Protein AF-A0A8H5ZN61-F1 (afdb_monomer)

Secondary structure (DSSP, 8-state):
---SS-SHHHHHHHHHHHTT-BSSS---S---S-----EEEEEETTS--EEEEESS-----TTSSEEE---SSGGGSPBHHHHHHHHT--TTTSPPEEETTTTEEEEETHHHHSSTHHHHHHHHHHH-GGGTTSPP----------

Structure (mmCIF, N/CA/C/O backbone):
data_AF-A0A8H5ZN61-F1
#
_entry.id   AF-A0A8H5ZN61-F1
#
loop_
_atom_site.group_PDB
_atom_site.id
_atom_site.type_symbol
_atom_site.label_atom_id
_atom_site.label_alt_id
_atom_site.label_comp_id
_atom_site.label_asym_id
_atom_site.label_entity_id
_atom_site.label_seq_id
_atom_site.pdbx_PDB_ins_code
_atom_site.Cartn_x
_atom_site.Cartn_y
_atom_site.Cartn_z
_atom_site.occupancy
_atom_site.B_iso_or_equiv
_atom_site.auth_seq_id
_atom_site.auth_comp_id
_atom_site.auth_asym_id
_atom_site.auth_atom_id
_atom_site.pdbx_PDB_model_num
ATOM 1 N N . MET A 1 1 ? -12.586 12.646 15.814 1.00 54.81 1 MET A N 1
ATOM 2 C CA . MET A 1 1 ? -13.521 11.994 14.869 1.00 54.81 1 MET A CA 1
ATOM 3 C C . MET A 1 1 ? -13.880 10.613 15.395 1.00 54.81 1 MET A C 1
ATOM 5 O O . MET A 1 1 ? -12.987 9.892 15.826 1.00 54.81 1 MET A O 1
ATOM 9 N N . THR A 1 2 ? -15.161 10.259 15.406 1.00 77.44 2 THR A N 1
ATOM 10 C CA . THR A 1 2 ? -15.651 8.912 15.737 1.00 77.44 2 THR A CA 1
ATOM 11 C C . THR A 1 2 ? -15.769 8.088 14.449 1.00 77.44 2 THR A C 1
ATOM 13 O O . THR A 1 2 ? -16.277 8.585 13.450 1.00 77.44 2 THR A O 1
ATOM 16 N N . SER A 1 3 ? -15.251 6.854 14.437 1.00 88.50 3 SER A N 1
ATOM 17 C CA . SER A 1 3 ? -15.398 5.918 13.311 1.0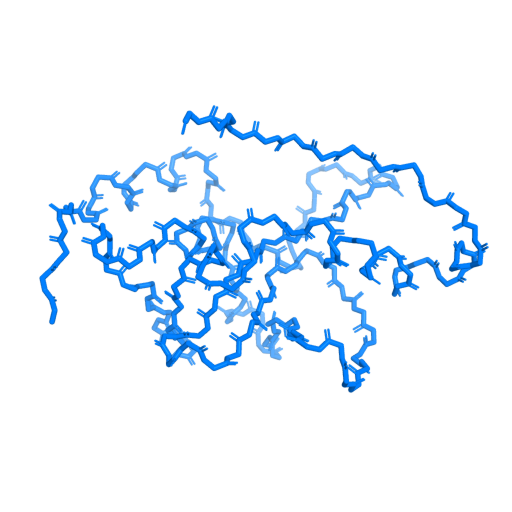0 88.50 3 SER A CA 1
ATOM 18 C C . SER A 1 3 ? -16.670 5.085 13.473 1.00 88.50 3 SER A C 1
ATOM 20 O O . SER A 1 3 ? -17.051 4.766 14.600 1.00 88.50 3 SER A O 1
ATOM 22 N N . LYS A 1 4 ? -17.315 4.704 12.364 1.00 94.56 4 LYS A N 1
ATOM 23 C CA . LYS A 1 4 ? -18.538 3.885 12.375 1.00 94.56 4 LYS A CA 1
ATOM 24 C C . LYS A 1 4 ? -18.295 2.479 12.921 1.00 94.56 4 LYS A C 1
ATOM 26 O O . LYS A 1 4 ? -19.133 1.953 13.648 1.00 94.56 4 LYS A O 1
ATOM 31 N N . TYR A 1 5 ? -17.165 1.873 12.568 1.00 95.50 5 TYR A N 1
ATOM 32 C CA . TYR A 1 5 ? -16.840 0.502 12.939 1.00 95.50 5 TYR A CA 1
ATOM 33 C C . TYR A 1 5 ? -15.678 0.439 13.932 1.00 95.50 5 TYR A C 1
ATOM 35 O O . TYR A 1 5 ? -14.751 1.259 13.918 1.00 95.50 5 TYR A O 1
ATOM 43 N N . CYS A 1 6 ? -15.748 -0.561 14.812 1.00 92.88 6 CYS A N 1
ATOM 44 C CA . CYS A 1 6 ? -14.646 -0.950 15.680 1.00 92.88 6 CYS A CA 1
ATOM 45 C C . CYS A 1 6 ? -13.584 -1.664 14.846 1.00 92.88 6 CYS A C 1
ATOM 47 O O . CYS A 1 6 ? -13.914 -2.520 14.029 1.00 92.88 6 CYS A O 1
ATOM 49 N N . ILE A 1 7 ? -12.313 -1.336 15.075 1.00 93.75 7 ILE A N 1
ATOM 50 C CA . ILE A 1 7 ? -11.230 -1.915 14.286 1.00 93.75 7 ILE A CA 1
ATOM 51 C C . ILE A 1 7 ? -10.779 -3.300 14.758 1.00 93.75 7 ILE A C 1
ATOM 53 O O . ILE A 1 7 ? -10.277 -4.078 13.954 1.00 93.75 7 ILE A O 1
ATOM 57 N N . LYS A 1 8 ? -11.001 -3.629 16.036 1.00 94.81 8 LYS A N 1
ATOM 58 C CA . LYS A 1 8 ? -10.482 -4.856 16.660 1.00 94.81 8 LYS A CA 1
ATOM 59 C C . LYS A 1 8 ? -10.758 -6.131 15.846 1.00 94.81 8 LYS A C 1
ATOM 61 O O . LYS A 1 8 ? -9.799 -6.851 15.600 1.00 94.81 8 LYS A O 1
ATOM 66 N N . PRO A 1 9 ? -11.980 -6.377 15.326 1.00 96.19 9 PRO A N 1
ATOM 67 C CA . PRO A 1 9 ? -12.234 -7.592 14.551 1.00 96.19 9 PRO A CA 1
ATOM 68 C C . PRO A 1 9 ? -11.399 -7.677 13.265 1.00 96.19 9 PRO A C 1
ATOM 70 O O . PRO A 1 9 ? -10.947 -8.752 12.886 1.00 96.19 9 PRO A O 1
ATOM 73 N N . LEU A 1 10 ? -11.159 -6.541 12.598 1.00 94.69 10 LEU A N 1
ATOM 74 C CA . LEU A 1 10 ? -10.316 -6.502 11.402 1.00 94.69 10 LEU A CA 1
ATOM 75 C C . LEU A 1 10 ? -8.843 -6.737 11.764 1.00 94.69 10 LEU A C 1
ATOM 77 O O . LEU A 1 10 ? -8.155 -7.493 11.086 1.00 94.69 10 LEU A O 1
ATOM 81 N N . GLU A 1 11 ? -8.362 -6.128 12.849 1.00 93.81 11 GLU A N 1
ATOM 82 C CA . GLU A 1 11 ? -6.990 -6.324 13.342 1.00 93.81 11 GLU A CA 1
ATOM 83 C C . GLU A 1 11 ? -6.723 -7.748 13.844 1.00 93.81 11 GLU A C 1
ATOM 85 O O . GLU A 1 11 ? -5.586 -8.204 13.766 1.00 93.81 11 GLU A O 1
ATOM 90 N N . GLU A 1 12 ? -7.749 -8.473 14.287 1.00 96.12 12 GLU A N 1
ATOM 91 C CA . GLU A 1 12 ? -7.661 -9.895 14.640 1.00 96.12 12 GLU A CA 1
ATOM 92 C C . GLU A 1 12 ? -7.671 -10.809 13.403 1.00 96.12 12 GLU A C 1
ATOM 94 O O . GLU A 1 12 ? -6.978 -11.828 13.389 1.00 96.12 12 GLU A O 1
ATOM 99 N N . ALA A 1 13 ? -8.416 -10.450 12.353 1.00 97.06 13 ALA A N 1
ATOM 100 C CA . ALA A 1 13 ? -8.532 -11.247 11.130 1.00 97.06 13 ALA A CA 1
ATOM 101 C C . ALA A 1 13 ? -7.315 -11.114 10.196 1.00 97.06 13 ALA A C 1
ATOM 103 O O . ALA A 1 13 ? -6.891 -12.090 9.578 1.00 97.06 13 ALA A O 1
ATOM 104 N N . LEU A 1 14 ? -6.723 -9.920 10.089 1.00 96.31 14 LEU A N 1
ATOM 105 C CA . LEU A 1 14 ? -5.617 -9.660 9.158 1.00 96.31 14 LEU A CA 1
ATOM 106 C C . LEU A 1 14 ? -4.361 -10.525 9.416 1.00 96.31 14 LEU A C 1
ATOM 108 O O . LEU A 1 14 ? -3.815 -11.048 8.445 1.00 96.31 14 LEU A O 1
ATOM 112 N N . PRO A 1 15 ? -3.892 -10.737 10.664 1.00 94.81 15 PRO A N 1
ATOM 113 C CA . PRO A 1 15 ? -2.808 -11.676 10.952 1.00 94.81 15 PRO A CA 1
ATOM 114 C C . PRO A 1 15 ? -3.138 -13.126 10.586 1.00 94.81 15 PRO A C 1
ATOM 116 O O . PRO A 1 15 ? -2.242 -13.855 10.178 1.00 94.81 15 PRO A O 1
ATOM 119 N N . GLN A 1 16 ? -4.400 -13.547 10.718 1.00 95.69 16 GLN A N 1
ATOM 120 C CA . GLN A 1 16 ? -4.822 -14.906 10.359 1.00 95.69 16 GLN A CA 1
ATOM 121 C C . GLN A 1 16 ? -4.792 -15.116 8.841 1.00 95.69 16 GLN A C 1
ATOM 123 O O . GLN A 1 16 ? -4.446 -16.196 8.377 1.00 95.69 16 GLN A O 1
ATOM 128 N N . ALA A 1 17 ? -5.128 -14.077 8.072 1.00 95.19 17 ALA A N 1
ATOM 129 C CA . ALA A 1 17 ? -5.139 -14.129 6.613 1.00 95.19 17 ALA A CA 1
ATOM 130 C C . ALA A 1 17 ? -3.746 -13.970 5.980 1.00 95.19 17 ALA A C 1
ATOM 132 O O . ALA A 1 17 ? -3.466 -14.599 4.965 1.00 95.19 17 ALA A O 1
ATOM 133 N N . PHE A 1 18 ? -2.891 -13.110 6.547 1.00 91.38 18 PHE A N 1
ATOM 134 C CA . PHE A 1 18 ? -1.633 -12.685 5.912 1.00 91.38 18 PHE A CA 1
ATOM 135 C C . PHE A 1 18 ? -0.364 -13.027 6.703 1.00 91.38 18 PHE A C 1
ATOM 137 O O . PHE A 1 18 ? 0.733 -12.699 6.258 1.00 91.38 18 PHE A O 1
ATOM 144 N N . GLY A 1 19 ? -0.482 -13.621 7.891 1.00 91.56 19 GLY A N 1
ATOM 145 C CA . GLY A 1 19 ? 0.669 -13.913 8.741 1.00 91.56 19 GLY A CA 1
ATOM 146 C C . GLY A 1 19 ? 1.397 -12.653 9.224 1.00 91.56 19 GLY A C 1
ATOM 147 O O . GLY A 1 19 ? 0.791 -11.606 9.476 1.00 91.56 19 GLY A O 1
ATOM 148 N N . ASP A 1 20 ? 2.715 -12.768 9.395 1.00 89.81 20 ASP A N 1
ATOM 149 C CA . ASP A 1 20 ? 3.580 -11.708 9.936 1.00 89.81 20 ASP A CA 1
ATOM 150 C C . ASP A 1 20 ? 4.690 -11.270 8.964 1.00 89.81 20 ASP A C 1
ATOM 152 O O . ASP A 1 20 ? 5.651 -10.606 9.354 1.00 89.81 20 ASP A O 1
ATOM 156 N N . GLU A 1 21 ? 4.547 -11.629 7.689 1.00 87.69 21 GLU A N 1
ATOM 157 C CA . GLU A 1 21 ? 5.556 -11.408 6.658 1.00 87.69 21 GLU A CA 1
ATOM 158 C C . GLU A 1 21 ? 5.753 -9.925 6.332 1.00 87.69 21 GLU A C 1
ATOM 160 O O . GLU A 1 21 ? 4.801 -9.141 6.211 1.00 87.69 21 GLU A O 1
ATOM 165 N N . ALA A 1 22 ? 7.018 -9.544 6.144 1.00 89.31 22 ALA A N 1
ATOM 166 C CA . ALA A 1 22 ? 7.382 -8.220 5.668 1.00 89.31 22 ALA A CA 1
ATOM 167 C C . ALA A 1 22 ? 6.934 -8.040 4.211 1.00 89.31 22 ALA A C 1
ATOM 169 O O . ALA A 1 22 ? 7.232 -8.860 3.347 1.00 89.31 22 ALA A O 1
ATOM 170 N N . MET A 1 23 ? 6.289 -6.910 3.918 1.00 89.25 23 MET A N 1
ATOM 171 C CA . MET A 1 23 ? 5.876 -6.543 2.562 1.00 89.25 23 MET A CA 1
ATOM 172 C C . MET A 1 23 ? 7.080 -6.430 1.620 1.00 89.25 23 MET A C 1
ATOM 174 O O . MET A 1 23 ? 6.962 -6.719 0.437 1.00 89.25 23 MET A O 1
ATOM 178 N N . PHE A 1 24 ? 8.240 -6.003 2.128 1.00 88.31 24 PHE A N 1
ATOM 179 C CA . PHE A 1 24 ? 9.481 -5.858 1.368 1.00 88.31 24 PHE A CA 1
ATOM 180 C C . PHE A 1 24 ? 10.643 -6.560 2.069 1.00 88.31 24 PHE A C 1
ATOM 182 O O . PHE A 1 24 ? 10.802 -6.429 3.282 1.00 88.31 24 PHE A O 1
ATOM 189 N N . GLY A 1 25 ? 11.478 -7.255 1.289 1.00 77.00 25 GLY A N 1
ATOM 190 C CA . GLY A 1 25 ? 12.673 -7.937 1.794 1.00 77.00 25 GLY A CA 1
ATOM 191 C C . GLY A 1 25 ? 12.403 -9.256 2.527 1.00 77.00 25 GLY A C 1
ATOM 192 O O . GLY A 1 25 ? 13.313 -9.770 3.168 1.00 77.00 25 GLY A O 1
ATOM 193 N N . GLY A 1 26 ? 11.183 -9.799 2.448 1.00 67.56 26 GLY A N 1
ATOM 194 C CA . GLY A 1 26 ? 10.887 -11.161 2.898 1.00 67.56 26 GLY A CA 1
ATOM 195 C C . GLY A 1 26 ? 11.555 -12.210 2.004 1.00 67.56 26 GLY A C 1
ATOM 196 O O . GLY A 1 26 ? 11.824 -11.946 0.831 1.00 67.56 26 GLY A O 1
ATOM 197 N N . VAL A 1 27 ? 11.826 -13.393 2.559 1.00 59.88 27 VAL A N 1
ATOM 198 C CA . VAL A 1 27 ? 12.306 -14.554 1.796 1.00 59.88 27 VAL A CA 1
ATOM 199 C C . VAL A 1 27 ? 11.083 -15.208 1.151 1.00 59.88 27 VAL A C 1
ATOM 201 O O . VAL A 1 27 ? 10.230 -15.693 1.890 1.00 59.88 27 VAL A O 1
ATOM 204 N N . PRO A 1 28 ? 10.939 -15.203 -0.186 1.00 58.72 28 PRO A N 1
ATOM 205 C CA . PRO A 1 28 ? 9.860 -15.942 -0.826 1.00 58.72 28 PRO A CA 1
ATOM 206 C C . PRO A 1 28 ? 10.058 -17.435 -0.550 1.00 58.72 28 PRO A C 1
ATOM 208 O O . PRO A 1 28 ? 11.166 -17.937 -0.743 1.00 58.72 28 PRO A O 1
ATOM 211 N N . GLU A 1 29 ? 9.006 -18.150 -0.144 1.00 57.12 29 GLU A N 1
ATOM 212 C CA . GLU A 1 29 ? 9.059 -19.620 -0.035 1.00 57.12 29 GLU A CA 1
ATOM 213 C C . GLU A 1 29 ? 9.396 -20.276 -1.387 1.00 57.12 29 GLU A C 1
ATOM 215 O O . GLU A 1 29 ? 10.011 -21.338 -1.424 1.00 57.12 29 GLU A O 1
ATOM 220 N N . ASP A 1 30 ? 9.072 -19.599 -2.497 1.00 55.16 30 ASP A N 1
ATOM 221 C CA . ASP A 1 30 ? 9.318 -20.062 -3.859 1.00 55.16 30 ASP A CA 1
ATOM 222 C C . ASP A 1 30 ? 10.264 -19.116 -4.622 1.00 55.16 30 ASP A C 1
ATOM 224 O O . ASP A 1 30 ? 9.910 -17.996 -4.999 1.00 55.16 30 ASP A O 1
ATOM 228 N N . MET A 1 31 ? 11.477 -19.598 -4.903 1.00 51.28 31 MET A N 1
ATOM 229 C CA . MET A 1 31 ? 12.541 -18.906 -5.655 1.00 51.28 31 MET A CA 1
ATOM 230 C C . MET A 1 31 ? 12.342 -18.962 -7.184 1.00 51.28 31 MET A C 1
ATOM 232 O O . MET A 1 31 ? 13.288 -18.759 -7.950 1.00 51.28 31 MET A O 1
ATOM 236 N N . SER A 1 32 ? 11.129 -19.257 -7.663 1.00 51.53 32 SER A N 1
ATOM 237 C CA . SER A 1 32 ? 10.845 -19.251 -9.101 1.00 51.53 32 SER A CA 1
ATOM 238 C C . SER A 1 32 ? 10.900 -17.809 -9.628 1.00 51.53 32 SER A C 1
ATOM 240 O O . SER A 1 32 ? 10.282 -16.899 -9.081 1.00 51.53 32 SER A O 1
ATOM 242 N N . GLY A 1 33 ? 11.712 -17.584 -10.667 1.00 45.41 33 GLY A N 1
ATOM 243 C CA . GLY A 1 33 ? 12.254 -16.289 -11.116 1.00 45.41 33 GLY A CA 1
ATOM 244 C C . GLY A 1 33 ? 11.286 -15.179 -11.561 1.00 45.41 33 GLY A C 1
ATOM 245 O O . GLY A 1 33 ? 11.726 -14.233 -12.208 1.00 45.41 33 GLY A O 1
ATOM 246 N N . PHE A 1 34 ? 10.004 -15.231 -11.199 1.00 52.03 34 PHE A N 1
ATOM 247 C CA . PHE A 1 34 ? 9.028 -14.166 -11.429 1.00 52.03 34 PHE A CA 1
ATOM 248 C C . PHE A 1 34 ? 8.286 -13.822 -10.134 1.00 52.03 34 PHE A C 1
ATOM 250 O O . PHE A 1 34 ? 7.086 -14.057 -9.990 1.00 52.03 34 PHE A O 1
ATOM 257 N N . ALA A 1 35 ? 8.998 -13.228 -9.172 1.00 70.50 35 ALA A N 1
ATOM 258 C CA . ALA A 1 35 ? 8.363 -12.655 -7.990 1.00 70.50 35 ALA A CA 1
ATOM 259 C C . ALA A 1 35 ? 7.386 -11.547 -8.425 1.00 70.50 35 ALA A C 1
ATOM 261 O O . ALA A 1 35 ? 7.806 -10.466 -8.861 1.00 70.50 35 ALA A O 1
ATOM 262 N N . ARG A 1 36 ? 6.080 -11.834 -8.327 1.00 85.25 36 ARG A N 1
ATOM 263 C CA . ARG A 1 36 ? 4.988 -10.908 -8.662 1.00 85.25 36 ARG A CA 1
ATOM 264 C C . ARG A 1 36 ? 5.221 -9.570 -7.963 1.00 85.25 36 ARG A C 1
ATOM 266 O O . ARG A 1 36 ? 5.486 -9.534 -6.763 1.00 85.25 36 ARG A O 1
ATOM 273 N N . LYS A 1 37 ? 5.128 -8.473 -8.712 1.00 91.12 37 LYS A N 1
ATOM 274 C CA . LYS A 1 37 ? 5.356 -7.116 -8.203 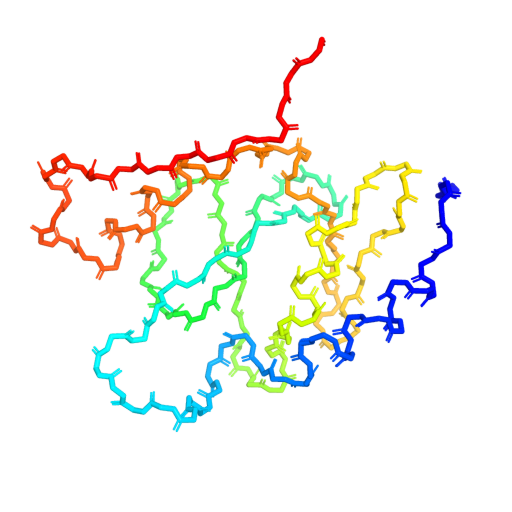1.00 91.12 37 LYS A CA 1
ATOM 275 C C . LYS A 1 37 ? 4.034 -6.560 -7.688 1.00 91.12 37 LYS A C 1
ATOM 277 O O . LYS A 1 37 ? 3.125 -6.297 -8.466 1.00 91.12 37 LYS A O 1
ATOM 282 N N . GLY A 1 38 ? 3.920 -6.455 -6.368 1.00 92.69 38 GLY A N 1
ATOM 283 C CA . GLY A 1 38 ? 2.717 -6.004 -5.676 1.00 92.69 38 GLY A CA 1
ATOM 284 C C . GLY A 1 38 ? 2.884 -4.594 -5.124 1.00 92.69 38 GLY A C 1
ATOM 285 O O . GLY A 1 38 ? 3.938 -4.260 -4.575 1.00 92.69 38 GLY A O 1
ATOM 286 N N . ALA A 1 39 ? 1.828 -3.793 -5.245 1.00 95.12 39 ALA A N 1
ATOM 287 C CA . ALA A 1 39 ? 1.722 -2.456 -4.681 1.00 95.12 39 ALA A CA 1
ATOM 288 C C . ALA A 1 39 ? 0.339 -2.271 -4.042 1.00 95.12 39 ALA A C 1
ATOM 290 O O . ALA A 1 39 ? -0.673 -2.629 -4.641 1.00 95.12 39 ALA A O 1
ATOM 291 N N . VAL A 1 40 ? 0.300 -1.692 -2.846 1.00 96.38 40 VAL A N 1
ATOM 292 C CA . VAL A 1 40 ? -0.927 -1.329 -2.128 1.00 96.38 40 VAL A CA 1
ATOM 293 C C . VAL A 1 40 ? -0.941 0.182 -1.941 1.00 96.38 40 VAL A C 1
ATOM 295 O O . VAL A 1 40 ? 0.049 0.751 -1.486 1.00 96.38 40 VAL A O 1
ATOM 298 N N . THR A 1 41 ? -2.040 0.838 -2.302 1.00 97.31 41 THR A N 1
ATOM 299 C CA . THR A 1 41 ? -2.189 2.296 -2.204 1.00 97.31 41 THR A CA 1
ATOM 300 C C . THR A 1 41 ? -2.769 2.722 -0.863 1.00 97.31 41 THR A C 1
ATOM 302 O O . THR A 1 41 ? -3.716 2.110 -0.373 1.00 97.31 41 THR A O 1
ATOM 305 N N . ALA A 1 42 ? -2.259 3.823 -0.322 1.00 97.62 42 ALA A N 1
ATOM 306 C CA . ALA A 1 42 ? -2.830 4.532 0.816 1.00 97.62 42 ALA A CA 1
ATOM 307 C C . ALA A 1 42 ? -2.587 6.043 0.664 1.00 97.62 42 ALA A C 1
ATOM 309 O O . ALA A 1 42 ? -1.935 6.494 -0.282 1.00 97.62 42 ALA A O 1
ATOM 310 N N . VAL A 1 43 ? -3.104 6.832 1.598 1.00 97.50 43 VAL A N 1
ATOM 311 C CA . VAL A 1 43 ? -2.834 8.272 1.705 1.00 97.50 43 VAL A CA 1
ATOM 312 C C . VAL A 1 43 ? -2.322 8.556 3.114 1.00 97.50 43 VAL A C 1
ATOM 314 O O . VAL A 1 43 ? -2.702 7.860 4.056 1.00 97.50 43 VAL A O 1
ATOM 317 N N . THR A 1 44 ? -1.446 9.544 3.288 1.00 96.75 44 THR A N 1
ATOM 318 C CA . THR A 1 44 ? -1.109 10.038 4.633 1.00 96.75 44 THR A CA 1
ATOM 319 C C . THR A 1 44 ?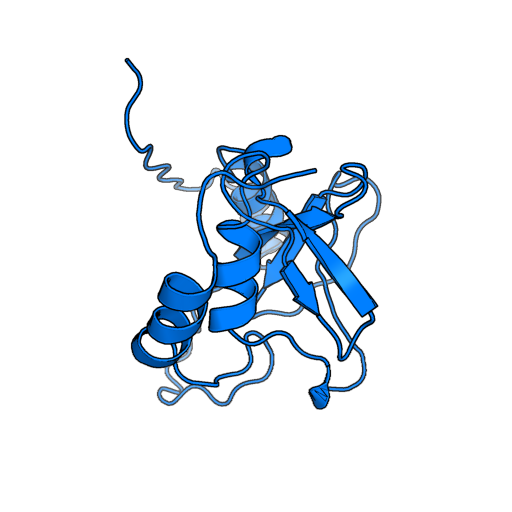 -2.369 10.507 5.358 1.00 96.75 44 THR A C 1
ATOM 321 O O . THR A 1 44 ? -3.326 10.948 4.724 1.00 96.75 44 THR A O 1
ATOM 324 N N . GLU A 1 45 ? -2.390 10.445 6.690 1.00 94.31 45 GLU A N 1
ATOM 325 C CA . GLU A 1 45 ? -3.553 10.905 7.468 1.00 94.31 45 GLU A CA 1
ATOM 326 C C . GLU A 1 45 ? -3.920 12.374 7.182 1.00 94.31 45 GLU A C 1
ATOM 328 O O . GLU A 1 45 ? -5.099 12.719 7.204 1.00 94.31 45 GLU A O 1
ATOM 333 N N . THR A 1 46 ? -2.943 13.220 6.827 1.00 91.88 46 THR A N 1
ATOM 334 C CA . THR A 1 46 ? -3.186 14.612 6.400 1.00 91.88 46 THR A CA 1
ATOM 335 C C . THR A 1 46 ? -3.981 14.718 5.095 1.00 91.88 46 THR A C 1
ATOM 337 O O . THR A 1 46 ? -4.539 15.769 4.794 1.00 91.88 46 THR A O 1
ATOM 340 N N . GLY A 1 47 ? -4.052 13.643 4.304 1.00 88.88 47 GLY A N 1
ATOM 341 C CA . GLY A 1 47 ? -4.697 13.631 2.994 1.00 88.88 47 GLY A CA 1
ATOM 342 C C . GLY A 1 47 ? -3.862 14.278 1.883 1.00 88.88 47 GLY A C 1
ATOM 343 O O . GLY A 1 47 ? -4.369 14.467 0.775 1.00 88.88 47 GLY A O 1
ATOM 344 N N . GLU A 1 48 ? -2.611 14.649 2.159 1.00 90.19 48 GLU A N 1
ATOM 345 C CA . GLU A 1 48 ? -1.763 15.419 1.242 1.00 90.19 48 GLU A CA 1
ATOM 346 C C . GLU A 1 48 ? -0.973 14.525 0.285 1.00 90.19 48 GLU A C 1
ATOM 348 O O . GLU A 1 48 ? -0.933 14.801 -0.915 1.00 90.19 48 GLU A O 1
ATOM 353 N N . GLU A 1 49 ? -0.388 13.434 0.787 1.00 93.94 49 GLU A N 1
ATOM 354 C CA . GLU A 1 49 ? 0.482 12.560 -0.000 1.00 93.94 49 GLU A CA 1
ATOM 355 C C . GLU A 1 49 ? -0.167 11.204 -0.266 1.00 93.94 49 GLU A C 1
ATOM 357 O O . GLU A 1 49 ? -0.554 10.480 0.654 1.00 93.94 49 GLU A O 1
ATOM 362 N N . ILE A 1 50 ? -0.204 10.813 -1.539 1.00 95.81 50 ILE A N 1
ATOM 363 C CA . ILE A 1 50 ? -0.494 9.435 -1.930 1.00 95.81 50 ILE A CA 1
ATOM 364 C C . ILE A 1 50 ? 0.775 8.615 -1.739 1.00 95.81 50 ILE A C 1
ATOM 366 O O . ILE A 1 50 ? 1.855 8.972 -2.222 1.00 95.81 50 ILE A O 1
ATOM 370 N N . VAL A 1 51 ? 0.636 7.478 -1.076 1.00 95.88 51 VAL A N 1
ATOM 371 C CA . VAL A 1 51 ? 1.736 6.561 -0.818 1.00 95.88 51 VAL A CA 1
ATOM 372 C C . VAL A 1 51 ? 1.436 5.174 -1.359 1.00 95.88 51 VAL A C 1
ATOM 374 O O . VAL A 1 51 ? 0.281 4.760 -1.462 1.00 95.88 51 VAL A O 1
ATOM 377 N N . ILE A 1 52 ? 2.495 4.440 -1.692 1.00 96.31 52 ILE A N 1
ATOM 378 C CA . ILE A 1 52 ? 2.391 3.022 -2.031 1.00 96.31 52 ILE A CA 1
ATOM 379 C C . ILE A 1 52 ? 3.292 2.170 -1.147 1.00 96.31 52 ILE A C 1
ATOM 381 O O . ILE A 1 52 ? 4.453 2.505 -0.894 1.00 96.31 52 ILE A O 1
ATOM 385 N N . PHE A 1 53 ? 2.761 1.035 -0.714 1.00 95.50 53 PHE A N 1
ATOM 386 C CA . PHE A 1 53 ? 3.504 -0.029 -0.053 1.00 95.50 53 PHE A CA 1
ATOM 387 C C . PHE A 1 53 ? 3.785 -1.109 -1.086 1.00 95.50 53 PHE A C 1
ATOM 389 O O . PHE A 1 53 ? 2.854 -1.704 -1.622 1.00 95.50 53 PHE A O 1
ATOM 396 N N . THR A 1 54 ? 5.054 -1.344 -1.403 1.00 94.56 54 THR A N 1
ATOM 397 C CA . THR A 1 54 ? 5.437 -2.274 -2.474 1.00 94.56 54 THR A CA 1
ATOM 398 C C . THR A 1 54 ? 6.301 -3.411 -1.949 1.00 94.56 54 THR A C 1
ATOM 400 O O . THR A 1 54 ? 6.943 -3.272 -0.903 1.00 94.56 54 THR A O 1
ATOM 403 N N . ASN A 1 55 ? 6.386 -4.508 -2.703 1.00 92.31 55 ASN A N 1
ATOM 404 C CA . ASN A 1 55 ? 7.313 -5.618 -2.435 1.00 92.31 55 ASN A CA 1
ATOM 405 C C . ASN A 1 55 ? 8.603 -5.577 -3.270 1.00 92.31 55 ASN A C 1
ATOM 407 O O . ASN A 1 55 ? 9.392 -6.517 -3.272 1.00 92.31 55 ASN A O 1
ATOM 411 N N . TYR A 1 56 ? 8.853 -4.468 -3.962 1.00 91.19 56 TYR A N 1
ATOM 412 C CA . TYR A 1 56 ? 10.014 -4.281 -4.826 1.00 91.19 56 TYR A CA 1
ATOM 413 C C . TYR A 1 56 ? 10.670 -2.922 -4.610 1.00 91.19 56 TYR A C 1
ATOM 415 O O . TYR A 1 56 ? 10.018 -1.950 -4.228 1.00 91.19 56 TYR A O 1
ATOM 423 N N . SER A 1 57 ? 11.967 -2.828 -4.881 1.00 89.06 57 SER A N 1
ATOM 424 C CA . SER A 1 57 ? 12.654 -1.540 -4.918 1.00 89.06 57 SER A CA 1
ATOM 425 C C . SER A 1 57 ? 12.672 -1.007 -6.342 1.00 89.06 57 SER A C 1
ATOM 427 O O . SER A 1 57 ? 12.712 -1.779 -7.299 1.00 89.06 57 SER A O 1
ATOM 429 N N . ARG A 1 58 ? 12.642 0.314 -6.472 1.00 88.81 58 ARG A N 1
ATOM 430 C CA . ARG A 1 58 ? 12.812 1.015 -7.742 1.00 88.81 58 ARG A CA 1
ATOM 431 C C . ARG A 1 58 ? 13.434 2.382 -7.499 1.00 88.81 58 ARG A C 1
ATOM 433 O O . ARG A 1 58 ? 13.347 2.916 -6.391 1.00 88.81 58 ARG A O 1
ATOM 440 N N . ALA A 1 59 ? 14.000 2.974 -8.546 1.00 82.69 59 ALA A N 1
ATOM 441 C CA . ALA A 1 59 ? 14.462 4.353 -8.486 1.00 82.69 59 ALA A CA 1
ATOM 442 C C . ALA A 1 59 ? 13.292 5.303 -8.169 1.00 82.69 59 ALA A C 1
ATOM 444 O O . ALA A 1 59 ? 12.168 5.126 -8.650 1.00 82.69 59 ALA A O 1
ATOM 445 N N . SER A 1 60 ? 13.547 6.315 -7.341 1.00 73.88 60 SER A N 1
ATOM 446 C CA . SER A 1 60 ? 12.587 7.393 -7.110 1.00 73.88 60 SER A CA 1
ATOM 447 C C . SER A 1 60 ? 12.708 8.431 -8.224 1.00 73.88 60 SER A C 1
ATOM 449 O O . SER A 1 60 ? 13.814 8.879 -8.516 1.00 73.88 60 SER A O 1
ATOM 451 N N . LYS A 1 61 ? 11.588 8.820 -8.841 1.00 78.19 61 LYS A N 1
ATOM 452 C CA . LYS A 1 61 ? 11.510 9.995 -9.721 1.00 78.19 61 LYS A CA 1
ATOM 453 C C . LYS A 1 61 ? 10.566 11.017 -9.093 1.00 78.19 61 LYS A C 1
ATOM 455 O O . LYS A 1 61 ? 9.527 10.647 -8.544 1.00 78.19 61 LYS A O 1
ATOM 460 N N . SER A 1 62 ? 10.932 12.293 -9.166 1.00 78.44 62 SER A N 1
ATOM 461 C CA . SER A 1 62 ? 10.066 13.400 -8.761 1.00 78.44 62 SER A CA 1
ATOM 462 C C . SER A 1 62 ? 8.906 13.577 -9.751 1.00 78.44 62 SER A C 1
ATOM 464 O O . SER A 1 62 ? 8.984 13.158 -10.904 1.00 78.44 62 SER A O 1
ATOM 466 N N . GLY A 1 63 ? 7.805 14.181 -9.294 1.00 82.12 63 GLY A N 1
ATOM 467 C CA . GLY A 1 63 ? 6.693 14.591 -10.165 1.00 82.12 63 GLY A CA 1
ATOM 468 C C . GLY A 1 63 ? 5.638 13.526 -10.496 1.00 82.12 63 GLY A C 1
ATOM 469 O O . GLY A 1 63 ? 4.692 13.835 -11.209 1.00 82.12 63 GLY A O 1
ATOM 470 N N . ILE A 1 64 ? 5.732 12.302 -9.963 1.00 87.19 64 ILE A N 1
ATOM 471 C CA . ILE A 1 64 ? 4.769 11.216 -10.256 1.00 87.19 64 ILE A CA 1
ATOM 472 C C . ILE A 1 64 ? 3.476 11.238 -9.423 1.00 87.19 64 ILE A C 1
ATOM 474 O O . ILE A 1 64 ? 2.606 10.394 -9.620 1.00 87.19 64 ILE A O 1
ATOM 478 N N . GLY A 1 65 ? 3.335 12.194 -8.498 1.00 91.62 65 GLY A N 1
ATOM 479 C CA . GLY A 1 65 ? 2.115 12.404 -7.704 1.00 91.62 65 GLY A CA 1
ATOM 480 C C . GLY A 1 65 ? 1.885 11.414 -6.554 1.00 91.62 65 GLY A C 1
ATOM 481 O O . GLY A 1 65 ? 0.903 11.549 -5.833 1.00 91.62 65 GLY A O 1
ATOM 482 N N . TYR A 1 66 ? 2.778 10.443 -6.354 1.00 94.06 66 TYR A N 1
ATOM 483 C CA . TYR A 1 66 ? 2.769 9.521 -5.217 1.00 94.06 66 TYR A CA 1
ATOM 484 C C . TYR A 1 66 ? 4.196 9.101 -4.849 1.00 94.06 66 TYR A C 1
ATOM 486 O O . TYR A 1 66 ? 5.135 9.286 -5.629 1.00 94.06 66 TYR A O 1
ATOM 494 N N . ARG A 1 67 ? 4.377 8.499 -3.671 1.00 93.69 67 ARG A N 1
ATOM 495 C CA . ARG A 1 67 ? 5.699 8.067 -3.193 1.00 93.69 67 ARG A CA 1
ATOM 496 C C . ARG A 1 67 ? 5.686 6.641 -2.630 1.00 93.69 67 ARG A C 1
ATOM 498 O O . ARG A 1 67 ? 4.798 6.302 -1.851 1.00 93.69 67 ARG A O 1
ATOM 505 N N . PRO A 1 68 ? 6.681 5.796 -2.954 1.00 93.12 68 PRO A N 1
ATOM 506 C CA . PRO A 1 68 ? 6.844 4.515 -2.283 1.00 93.12 68 PRO A CA 1
ATOM 507 C C . PRO A 1 68 ? 7.321 4.722 -0.843 1.00 93.12 68 PRO 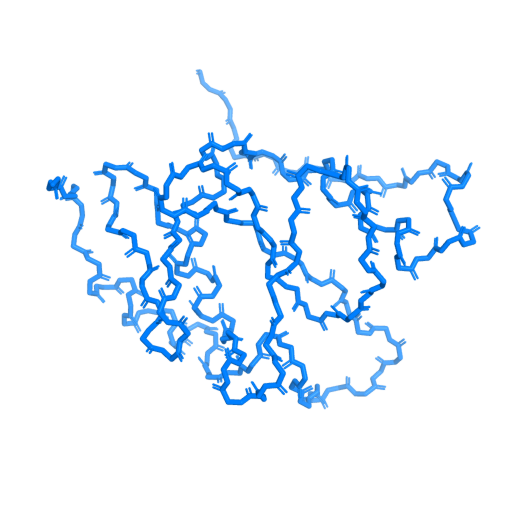A C 1
ATOM 509 O O . PRO A 1 68 ? 8.250 5.491 -0.581 1.00 93.12 68 PRO A O 1
ATOM 512 N N . VAL A 1 69 ? 6.699 4.020 0.099 1.00 92.88 69 VAL A N 1
ATOM 513 C CA . VAL A 1 69 ? 7.120 4.023 1.504 1.00 92.88 69 VAL A CA 1
ATOM 514 C C . VAL A 1 69 ? 8.208 2.975 1.696 1.00 92.88 69 VAL A C 1
ATOM 516 O O . VAL A 1 69 ? 8.026 1.779 1.445 1.00 92.88 69 VAL A O 1
ATOM 519 N N . ARG A 1 70 ? 9.377 3.460 2.112 1.00 89.31 70 ARG A N 1
ATOM 520 C CA . ARG A 1 70 ? 10.589 2.677 2.329 1.00 89.31 70 ARG A CA 1
ATOM 521 C C . ARG A 1 70 ? 11.290 3.173 3.579 1.00 89.31 70 ARG A C 1
ATOM 523 O O . ARG A 1 70 ? 11.370 4.379 3.804 1.00 89.31 70 ARG A O 1
ATOM 530 N N . HIS A 1 71 ? 11.799 2.231 4.360 1.00 88.38 71 HIS A N 1
ATOM 531 C CA . HIS A 1 71 ? 12.586 2.501 5.551 1.00 88.38 71 HIS A CA 1
ATOM 532 C C . HIS A 1 71 ? 13.960 1.854 5.393 1.00 88.38 71 HIS A C 1
ATOM 534 O O . HIS A 1 71 ? 14.079 0.787 4.796 1.00 88.38 71 HIS A O 1
ATOM 540 N N . ASN A 1 72 ? 14.993 2.525 5.904 1.00 86.50 72 ASN A N 1
ATOM 541 C CA . ASN A 1 72 ? 16.365 2.017 5.837 1.00 86.50 72 ASN A CA 1
ATOM 542 C C . ASN A 1 72 ? 16.572 0.825 6.778 1.00 86.50 72 ASN A C 1
ATOM 544 O O . ASN A 1 72 ? 17.329 -0.083 6.458 1.00 86.50 72 ASN A O 1
ATOM 548 N N . ASP A 1 73 ? 15.894 0.837 7.928 1.00 89.31 73 ASP A N 1
ATOM 549 C CA . ASP A 1 73 ? 15.887 -0.277 8.872 1.00 89.31 73 ASP A CA 1
ATOM 550 C C . ASP A 1 73 ? 14.829 -1.313 8.445 1.00 89.31 73 ASP A C 1
ATOM 552 O O . ASP A 1 73 ? 13.639 -0.976 8.412 1.00 89.31 73 ASP A O 1
ATOM 556 N N . PRO A 1 74 ? 15.217 -2.568 8.148 1.00 86.25 74 PRO A N 1
ATOM 557 C CA . PRO A 1 74 ? 14.279 -3.632 7.805 1.00 86.25 74 PRO A CA 1
ATOM 558 C C . PRO A 1 74 ? 13.209 -3.891 8.872 1.00 86.25 74 PRO A C 1
ATOM 560 O O . PRO A 1 74 ? 12.091 -4.265 8.521 1.00 86.25 74 PRO A O 1
ATOM 563 N N . ASN A 1 75 ? 13.494 -3.637 10.154 1.00 88.44 75 ASN A N 1
ATOM 564 C CA . ASN A 1 75 ? 12.519 -3.796 11.244 1.00 88.44 75 ASN A CA 1
ATOM 565 C C . ASN A 1 75 ? 11.356 -2.796 11.142 1.00 88.44 75 ASN A C 1
ATOM 567 O O . ASN A 1 75 ? 10.265 -3.021 11.672 1.00 88.44 75 ASN A O 1
ATOM 571 N N . ASN A 1 76 ? 11.574 -1.698 10.421 1.00 91.50 76 ASN A N 1
ATOM 572 C CA . ASN A 1 76 ? 10.569 -0.679 10.159 1.00 91.50 76 ASN A CA 1
ATOM 573 C C . ASN A 1 76 ? 9.762 -0.953 8.887 1.00 91.50 76 ASN A C 1
ATOM 575 O O . ASN A 1 76 ? 8.807 -0.223 8.614 1.00 91.50 76 ASN A O 1
ATOM 579 N N . ASN A 1 77 ? 10.088 -2.003 8.125 1.00 89.62 77 ASN A N 1
ATOM 580 C CA . ASN A 1 77 ? 9.274 -2.388 6.982 1.00 89.62 77 ASN A CA 1
ATOM 581 C C . ASN A 1 77 ? 7.856 -2.742 7.434 1.00 89.62 77 ASN A C 1
ATOM 583 O O . ASN A 1 77 ? 7.620 -3.340 8.490 1.00 89.62 77 ASN A O 1
ATOM 587 N N . LEU A 1 78 ? 6.894 -2.335 6.613 1.00 92.88 78 LEU A N 1
ATOM 588 C CA . LEU A 1 78 ? 5.505 -2.709 6.813 1.00 92.88 78 LEU A CA 1
ATOM 589 C C . LEU A 1 78 ? 5.333 -4.192 6.525 1.00 92.88 78 LEU A C 1
ATOM 591 O O . LEU A 1 78 ? 5.932 -4.726 5.592 1.00 92.88 78 LEU A O 1
ATOM 595 N N . LYS A 1 79 ? 4.479 -4.833 7.307 1.00 93.81 79 LYS A N 1
ATOM 596 C CA . LYS A 1 79 ? 4.002 -6.191 7.064 1.00 93.81 79 LYS A CA 1
ATOM 597 C C . LYS A 1 79 ? 2.839 -6.166 6.081 1.00 93.81 79 LYS A C 1
ATOM 599 O O . LYS A 1 79 ? 2.138 -5.156 5.979 1.00 93.81 79 LYS A O 1
ATOM 604 N N . VAL A 1 80 ? 2.579 -7.279 5.400 1.00 94.44 80 VAL A N 1
ATOM 605 C CA . VAL A 1 80 ? 1.454 -7.382 4.446 1.00 94.44 80 VAL A CA 1
ATOM 606 C C . VAL A 1 80 ? 0.126 -7.028 5.128 1.00 94.44 80 VAL A C 1
ATOM 608 O O . VAL A 1 80 ? -0.634 -6.194 4.632 1.00 94.44 80 VAL A O 1
ATOM 611 N N . ARG A 1 81 ? -0.102 -7.559 6.337 1.00 95.69 81 ARG A N 1
ATOM 612 C CA . ARG A 1 81 ? -1.286 -7.250 7.153 1.00 95.69 81 ARG A CA 1
ATOM 613 C C . ARG A 1 81 ? -1.432 -5.761 7.491 1.00 95.69 81 ARG A C 1
ATOM 615 O O . ARG A 1 81 ? -2.544 -5.257 7.595 1.00 95.69 81 ARG A O 1
ATOM 622 N N . GLU A 1 82 ? -0.322 -5.046 7.660 1.00 96.75 82 GLU A N 1
ATOM 623 C CA . GLU A 1 82 ? -0.321 -3.619 8.002 1.00 96.75 82 GLU A CA 1
ATOM 624 C C . GLU A 1 82 ? -0.623 -2.761 6.769 1.00 96.75 82 GLU A C 1
ATOM 626 O O . GLU A 1 82 ? -1.389 -1.803 6.857 1.00 96.75 82 GLU A O 1
ATOM 631 N N . ALA A 1 83 ? -0.104 -3.144 5.599 1.00 96.44 83 ALA A N 1
ATOM 632 C CA . ALA A 1 83 ? -0.481 -2.524 4.331 1.00 96.44 83 ALA A CA 1
ATOM 633 C C . ALA A 1 83 ? -1.980 -2.720 4.034 1.00 96.44 83 ALA A C 1
ATOM 635 O O . ALA A 1 83 ? -2.664 -1.764 3.669 1.00 96.44 83 ALA A O 1
ATOM 636 N N . ALA A 1 84 ? -2.517 -3.923 4.267 1.00 96.44 84 ALA A N 1
ATOM 637 C CA . ALA A 1 84 ? -3.949 -4.204 4.141 1.00 96.44 84 ALA A CA 1
ATOM 638 C C . ALA A 1 84 ? -4.794 -3.388 5.139 1.00 96.44 84 ALA A C 1
ATOM 640 O O . ALA A 1 84 ? -5.838 -2.834 4.779 1.00 96.44 84 ALA A O 1
ATOM 641 N N . ARG A 1 85 ? -4.318 -3.250 6.385 1.00 97.19 85 ARG A N 1
ATOM 642 C CA . ARG A 1 85 ? -4.949 -2.423 7.422 1.00 97.19 85 ARG A CA 1
ATOM 643 C C . ARG A 1 85 ? -5.010 -0.946 7.030 1.00 97.19 85 ARG A C 1
ATOM 645 O O . ARG A 1 85 ? -6.036 -0.312 7.285 1.00 97.19 85 ARG A O 1
ATOM 652 N N . ALA A 1 86 ? -3.944 -0.416 6.431 1.00 97.06 86 ALA A N 1
ATOM 653 C CA . ALA A 1 86 ? -3.877 0.952 5.923 1.00 97.06 86 ALA A CA 1
ATOM 654 C C . ALA A 1 86 ? -4.821 1.167 4.733 1.00 97.06 86 ALA A C 1
ATOM 656 O O . ALA A 1 86 ? -5.595 2.120 4.732 1.00 97.06 86 ALA A O 1
ATOM 657 N N . ALA A 1 87 ? -4.820 0.247 3.765 1.00 96.06 87 ALA A N 1
ATOM 658 C CA . ALA A 1 87 ? -5.706 0.312 2.605 1.00 96.06 87 ALA A CA 1
ATOM 659 C C . ALA A 1 87 ? -7.189 0.223 2.982 1.00 96.06 87 ALA A C 1
ATOM 661 O O . ALA A 1 87 ? -8.011 0.803 2.301 1.00 96.06 87 ALA A O 1
ATOM 662 N N . SER A 1 88 ? -7.528 -0.448 4.086 1.00 95.88 88 SER A N 1
ATOM 663 C CA . SER A 1 88 ? -8.911 -0.561 4.577 1.00 95.88 88 SER A CA 1
ATOM 664 C C . SER A 1 88 ? -9.327 0.586 5.510 1.00 95.88 88 SER A C 1
ATOM 666 O O . SER A 1 88 ? -10.439 0.584 6.039 1.00 95.88 88 SER A O 1
ATOM 668 N N . ALA A 1 89 ? -8.440 1.547 5.792 1.00 96.62 89 ALA A N 1
ATOM 669 C CA . ALA A 1 89 ? -8.678 2.634 6.741 1.00 96.62 89 ALA A CA 1
ATOM 670 C C . ALA A 1 89 ? -9.528 3.763 6.125 1.00 96.62 89 ALA A C 1
ATOM 672 O O . ALA A 1 89 ? -9.106 4.921 6.074 1.00 96.62 89 ALA A O 1
ATOM 673 N N . ALA A 1 90 ? -10.715 3.417 5.623 1.00 95.19 90 ALA A N 1
ATOM 674 C CA . ALA A 1 90 ? -11.614 4.352 4.960 1.00 95.19 90 ALA A CA 1
ATOM 675 C C . ALA A 1 90 ? -12.121 5.411 5.954 1.00 95.19 90 ALA A C 1
ATOM 67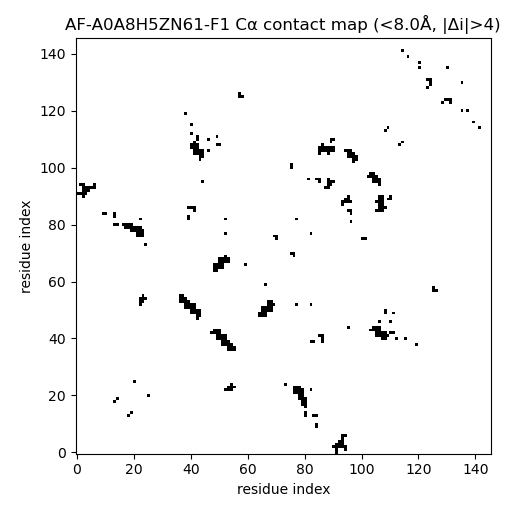7 O O . ALA A 1 90 ? -12.677 5.036 6.999 1.00 95.19 90 ALA A O 1
ATOM 678 N N . PRO A 1 91 ? -11.975 6.720 5.654 1.00 93.50 91 PRO A N 1
ATOM 679 C CA . PRO A 1 91 ? -12.493 7.782 6.509 1.00 93.50 91 PRO A CA 1
ATOM 680 C C . PRO A 1 91 ? -13.974 7.586 6.834 1.00 93.50 91 PRO A C 1
ATOM 682 O O . PRO A 1 91 ? -14.735 7.049 6.031 1.00 93.50 91 PRO A O 1
ATOM 685 N N . PHE A 1 92 ? -14.379 8.010 8.032 1.00 92.12 92 PHE A N 1
ATOM 686 C CA . PHE A 1 92 ? -15.710 7.794 8.624 1.00 92.12 92 PHE A CA 1
ATOM 687 C C . PHE A 1 92 ? -16.048 6.336 8.982 1.00 92.12 92 PHE A C 1
ATOM 689 O O . PHE A 1 92 ? -16.781 6.112 9.945 1.00 92.12 92 PHE A O 1
ATOM 696 N N . PHE A 1 93 ? -15.494 5.337 8.292 1.00 94.94 93 PHE A N 1
ATOM 697 C CA . PHE A 1 93 ? -15.758 3.922 8.569 1.00 94.94 93 PHE A CA 1
ATOM 698 C C . PHE A 1 93 ? -14.802 3.338 9.602 1.00 94.94 93 PHE A C 1
ATOM 700 O O . PHE A 1 93 ? -15.252 2.790 10.610 1.00 94.94 93 PHE A O 1
ATOM 707 N N . PHE A 1 94 ? -13.500 3.509 9.392 1.00 95.81 94 PHE A N 1
ATOM 708 C CA . PHE A 1 94 ? -12.448 2.971 10.248 1.00 95.81 94 PHE A CA 1
ATOM 709 C C . PHE A 1 94 ? -11.504 4.077 10.717 1.00 95.81 94 PHE A C 1
ATOM 711 O O . PHE A 1 94 ? -11.383 5.131 10.095 1.00 95.81 94 PHE A O 1
ATOM 718 N N . LYS A 1 95 ? -10.831 3.846 11.849 1.00 95.69 95 LYS A N 1
ATOM 719 C CA . LYS A 1 95 ? -9.763 4.742 12.308 1.00 95.69 95 LYS A CA 1
ATOM 720 C C . LYS A 1 95 ? -8.548 4.649 11.370 1.00 95.69 95 LYS A C 1
ATOM 722 O O . LYS A 1 95 ? -8.294 3.547 10.859 1.00 95.69 95 LYS A O 1
ATOM 727 N N . PRO A 1 96 ? -7.771 5.738 11.211 1.00 96.94 96 PRO A N 1
ATOM 728 C CA . PRO A 1 96 ? -6.478 5.696 10.535 1.00 96.94 96 PRO A CA 1
ATOM 729 C C . PRO A 1 96 ? -5.594 4.570 11.075 1.00 96.94 96 PRO A C 1
ATOM 731 O O . PRO A 1 96 ? -5.685 4.191 12.248 1.00 96.94 96 PRO A O 1
ATOM 734 N N . PHE A 1 97 ? -4.768 4.003 10.206 1.00 97.31 97 PHE A N 1
ATOM 735 C CA . PHE A 1 97 ? -3.744 3.055 10.607 1.00 97.31 97 PHE A CA 1
ATOM 736 C C . PHE A 1 97 ? -2.502 3.816 11.067 1.00 97.31 97 PHE A C 1
ATOM 738 O O . PHE A 1 9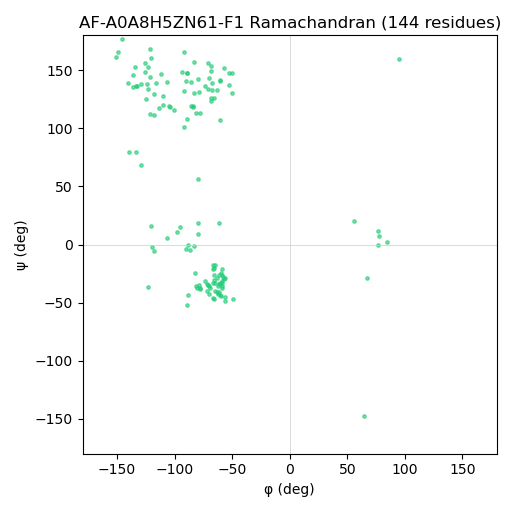7 ? -1.882 4.517 10.271 1.00 97.31 97 PHE A O 1
ATOM 745 N N . PHE A 1 98 ? -2.126 3.635 12.331 1.00 96.94 98 PHE A N 1
ATOM 746 C CA . PHE A 1 98 ? -0.924 4.227 12.904 1.00 96.94 98 PHE A CA 1
ATOM 747 C C . PHE A 1 98 ? 0.173 3.172 13.064 1.00 96.94 98 PHE A C 1
ATOM 749 O O . PHE A 1 98 ? 0.009 2.191 13.791 1.00 96.94 98 PHE A O 1
ATOM 756 N N . ASN A 1 99 ? 1.309 3.377 12.400 1.00 95.44 99 ASN A N 1
ATOM 757 C CA . ASN A 1 99 ? 2.483 2.526 12.537 1.00 95.44 99 ASN A CA 1
ATOM 758 C C . ASN A 1 99 ? 3.407 3.075 13.632 1.00 95.44 99 ASN A C 1
ATOM 760 O O . ASN A 1 99 ? 4.209 3.974 13.389 1.00 95.44 99 ASN A O 1
ATOM 764 N N . TYR A 1 100 ? 3.353 2.470 14.819 1.00 93.69 100 TYR A N 1
ATOM 765 C CA . TYR A 1 100 ? 4.177 2.855 15.971 1.00 93.69 100 TYR A CA 1
ATOM 766 C C . TYR A 1 100 ? 5.691 2.767 15.733 1.00 93.69 100 TYR A C 1
ATOM 768 O O . TYR A 1 100 ? 6.442 3.473 16.398 1.00 93.69 100 TYR A O 1
ATOM 776 N N . ARG A 1 101 ? 6.158 1.930 14.794 1.00 94.25 101 ARG A N 1
ATOM 777 C CA . ARG A 1 101 ? 7.596 1.777 14.505 1.00 94.25 101 ARG A CA 1
ATOM 778 C C . ARG A 1 101 ? 8.165 2.980 13.755 1.00 94.25 101 ARG A C 1
ATOM 780 O O . ARG A 1 101 ? 9.326 3.330 13.915 1.00 94.25 101 ARG A O 1
ATOM 787 N N . THR A 1 102 ? 7.335 3.618 12.934 1.00 92.75 102 THR A N 1
ATOM 788 C CA . THR A 1 102 ? 7.752 4.693 12.019 1.00 92.75 102 THR A CA 1
ATOM 789 C C . THR A 1 102 ? 7.077 6.023 12.320 1.00 92.75 102 THR A C 1
ATOM 791 O O . THR A 1 102 ? 7.396 7.022 11.683 1.00 92.75 102 THR A O 1
ATOM 794 N N . MET A 1 103 ? 6.138 6.033 13.272 1.00 93.69 103 MET A N 1
ATOM 795 C CA . MET A 1 103 ? 5.258 7.158 13.598 1.00 93.69 103 MET A CA 1
ATOM 796 C C . MET A 1 103 ? 4.447 7.666 12.393 1.00 93.69 103 MET A C 1
ATOM 798 O O . MET A 1 103 ? 3.966 8.797 12.390 1.00 93.69 103 MET A O 1
ATOM 802 N N . GLY A 1 104 ? 4.291 6.831 11.359 1.00 94.25 104 GLY A N 1
ATOM 803 C CA . GLY A 1 104 ? 3.504 7.136 10.169 1.00 94.25 104 GLY A CA 1
ATOM 804 C C . GLY A 1 104 ? 2.031 6.794 10.366 1.00 94.25 104 GLY A C 1
ATOM 805 O O . GLY A 1 104 ? 1.709 5.742 10.919 1.00 94.25 104 GLY A O 1
ATOM 806 N N . SER A 1 105 ? 1.144 7.655 9.870 1.00 96.88 105 SER A N 1
ATOM 807 C CA . SER A 1 105 ? -0.305 7.458 9.925 1.00 96.88 105 SER A CA 1
ATOM 808 C C . SER A 1 105 ? -0.919 7.505 8.532 1.00 96.88 105 SER A C 1
ATOM 810 O O . SER A 1 105 ? -0.585 8.387 7.732 1.00 96.88 105 SER A O 1
ATOM 812 N N . TYR A 1 106 ? -1.800 6.550 8.239 1.00 97.69 106 TYR A N 1
ATOM 813 C CA . TYR A 1 106 ? -2.318 6.305 6.897 1.00 97.69 106 TYR A CA 1
ATOM 814 C C . TYR A 1 106 ? -3.829 6.067 6.889 1.00 97.69 106 TYR A C 1
ATOM 816 O O . TYR A 1 106 ? -4.388 5.441 7.794 1.00 97.69 106 TYR A O 1
ATOM 824 N N . ILE A 1 107 ? -4.473 6.529 5.823 1.00 97.44 107 ILE A N 1
ATOM 825 C CA . ILE A 1 107 ? -5.882 6.293 5.496 1.00 97.44 107 ILE A CA 1
ATOM 826 C C . ILE A 1 107 ? -5.999 5.618 4.124 1.00 97.44 107 ILE A C 1
ATOM 828 O O . ILE A 1 107 ? -5.027 5.537 3.369 1.00 97.44 107 ILE A O 1
ATOM 832 N N . ASP A 1 108 ? -7.197 5.134 3.812 1.00 97.06 108 ASP A N 1
ATOM 833 C CA . ASP A 1 108 ? -7.506 4.427 2.567 1.00 97.06 108 ASP A CA 1
ATOM 834 C C . ASP A 1 108 ? -7.091 5.220 1.312 1.00 97.06 108 ASP A C 1
ATOM 836 O O . ASP A 1 108 ? -7.319 6.430 1.196 1.00 97.06 108 ASP A O 1
ATOM 840 N N . GLY A 1 109 ? -6.499 4.510 0.348 1.00 95.12 109 GLY A N 1
ATOM 841 C CA . GLY A 1 109 ? -6.108 5.037 -0.958 1.00 95.12 109 GLY A CA 1
ATOM 842 C C . GLY A 1 109 ? -7.275 5.629 -1.750 1.00 95.12 109 GLY A C 1
ATOM 843 O O . GLY A 1 109 ? -7.073 6.580 -2.510 1.00 95.12 109 GLY A O 1
ATOM 844 N N . ALA A 1 110 ? -8.498 5.142 -1.531 1.00 92.69 110 ALA A N 1
ATOM 845 C CA . ALA A 1 110 ? -9.716 5.576 -2.204 1.00 92.69 110 ALA A CA 1
ATOM 846 C C . ALA A 1 110 ? -10.030 7.066 -2.028 1.00 92.69 110 ALA A C 1
ATOM 848 O O . ALA A 1 110 ? -10.709 7.646 -2.875 1.00 92.69 110 ALA A O 1
ATOM 849 N N . VAL A 1 111 ? -9.470 7.711 -0.998 1.00 91.62 111 VAL A N 1
ATOM 850 C CA . VAL A 1 111 ? -9.572 9.164 -0.770 1.00 91.62 111 VAL A CA 1
ATOM 851 C C . VAL A 1 111 ? -9.014 9.976 -1.945 1.00 91.62 111 VAL A C 1
ATOM 853 O O . VAL A 1 111 ? -9.493 11.075 -2.221 1.00 91.62 111 VAL A O 1
ATOM 856 N N . LYS A 1 112 ? -8.008 9.449 -2.652 1.00 91.06 112 LYS A N 1
ATOM 857 C CA . LYS A 1 112 ? -7.380 10.103 -3.816 1.00 91.06 112 LYS A CA 1
ATOM 858 C C . LYS A 1 112 ? -7.433 9.24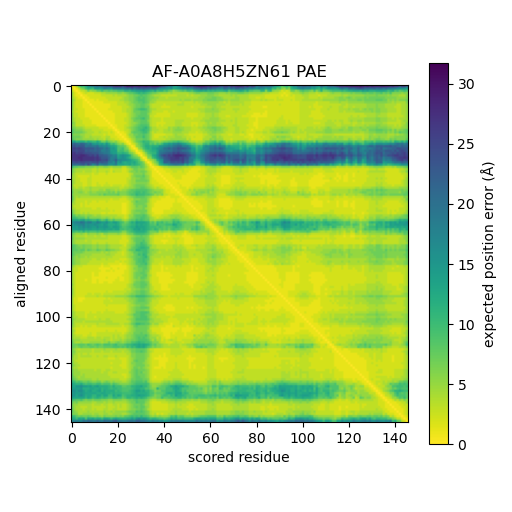6 -5.079 1.00 91.06 112 LYS A C 1
ATOM 860 O O . LYS A 1 112 ? -7.611 9.773 -6.173 1.00 91.06 112 LYS A O 1
ATOM 865 N N . HIS A 1 113 ? -7.284 7.931 -4.931 1.00 84.31 113 HIS A N 1
ATOM 866 C CA . HIS A 1 113 ? -7.204 6.959 -6.014 1.00 84.31 113 HIS A CA 1
ATOM 867 C C . HIS A 1 113 ? -7.993 5.692 -5.679 1.00 84.31 113 HIS A C 1
ATOM 869 O O . HIS A 1 113 ? -7.423 4.661 -5.338 1.00 84.31 113 HIS A O 1
ATOM 875 N N . ASN A 1 114 ? -9.315 5.752 -5.846 1.00 88.38 114 ASN A N 1
ATOM 876 C CA . ASN A 1 114 ? -10.182 4.574 -5.703 1.00 88.38 114 ASN A CA 1
ATOM 877 C C . ASN A 1 114 ? -9.929 3.506 -6.786 1.00 88.38 114 ASN A C 1
ATOM 879 O O . ASN A 1 114 ? -10.246 2.338 -6.607 1.00 88.38 114 ASN A O 1
ATOM 883 N N . ASN A 1 115 ? -9.312 3.895 -7.908 1.00 93.44 115 ASN A N 1
ATOM 884 C CA . ASN A 1 115 ? -8.787 2.964 -8.901 1.00 93.44 115 ASN A CA 1
ATOM 885 C C . ASN A 1 115 ? -7.271 3.195 -9.087 1.00 93.44 115 ASN A C 1
ATOM 887 O O . ASN A 1 115 ? -6.882 4.236 -9.633 1.00 93.44 115 ASN A O 1
ATOM 891 N N . PRO A 1 116 ? -6.405 2.245 -8.680 1.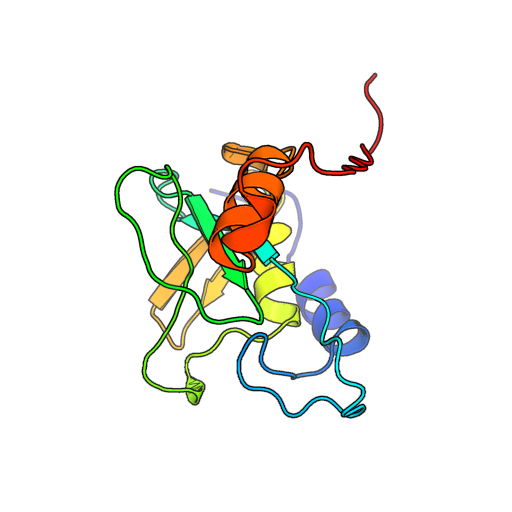00 94.38 116 PRO A N 1
ATOM 892 C CA . PRO A 1 116 ? -4.955 2.409 -8.724 1.00 94.38 116 PRO A CA 1
ATOM 893 C C . PRO A 1 116 ? -4.348 2.179 -10.117 1.00 94.38 116 PRO A C 1
ATOM 895 O O . PRO A 1 116 ? -3.127 2.145 -10.244 1.00 94.38 116 PRO A O 1
ATOM 898 N N . ILE A 1 117 ? -5.144 2.038 -11.185 1.00 94.88 117 ILE A N 1
ATOM 899 C CA . ILE A 1 117 ? -4.641 1.617 -12.504 1.00 94.88 117 ILE A CA 1
ATOM 900 C C . ILE A 1 117 ? -3.560 2.531 -13.093 1.00 94.88 117 ILE A C 1
ATOM 902 O O . ILE A 1 117 ? -2.612 2.058 -13.715 1.00 94.88 117 ILE A O 1
ATOM 906 N N . ARG A 1 118 ? -3.657 3.846 -12.857 1.00 92.56 118 ARG A N 1
ATOM 907 C CA . ARG A 1 118 ? -2.640 4.808 -13.316 1.00 92.56 118 ARG A CA 1
ATOM 908 C C . ARG A 1 118 ? -1.329 4.635 -12.551 1.00 92.56 118 ARG A C 1
ATOM 910 O O . ARG A 1 118 ? -0.266 4.730 -13.152 1.00 92.56 118 ARG A O 1
ATOM 917 N N . ILE A 1 119 ? -1.412 4.343 -11.252 1.00 94.38 119 ILE A N 1
ATOM 918 C CA . ILE A 1 119 ? -0.249 4.038 -10.413 1.00 94.38 119 ILE A CA 1
ATOM 919 C C . ILE A 1 119 ? 0.377 2.725 -10.885 1.00 94.38 119 ILE A C 1
ATOM 921 O O . ILE A 1 119 ? 1.576 2.691 -11.130 1.00 94.38 119 ILE A O 1
ATOM 925 N N . ALA A 1 120 ? -0.428 1.682 -11.109 1.00 94.00 120 ALA A N 1
ATOM 926 C CA . ALA A 1 120 ? 0.052 0.400 -11.618 1.00 94.00 120 ALA A CA 1
ATOM 927 C C . ALA A 1 120 ? 0.796 0.558 -12.956 1.00 94.00 120 ALA A C 1
ATOM 929 O O . ALA A 1 120 ? 1.927 0.099 -13.077 1.00 94.00 120 ALA A O 1
ATOM 930 N N . ASN A 1 121 ? 0.216 1.279 -13.921 1.00 92.81 121 ASN A N 1
ATOM 931 C CA . ASN A 1 121 ? 0.857 1.535 -15.214 1.00 92.81 121 ASN A CA 1
ATOM 932 C C . ASN A 1 121 ? 2.129 2.400 -15.114 1.00 92.81 121 ASN A C 1
ATOM 934 O O . ASN A 1 121 ? 3.040 2.276 -15.922 1.00 92.81 121 ASN A O 1
ATOM 938 N N . ASN A 1 122 ? 2.217 3.308 -14.143 1.00 92.19 122 ASN A N 1
ATOM 939 C CA . ASN A 1 122 ? 3.458 4.050 -13.923 1.00 92.19 122 ASN A CA 1
ATOM 940 C C . ASN A 1 122 ? 4.536 3.146 -13.306 1.00 92.19 122 ASN A C 1
ATOM 942 O O . ASN A 1 122 ? 5.699 3.209 -13.699 1.00 92.19 122 ASN A O 1
ATOM 946 N N . GLU A 1 123 ? 4.159 2.275 -12.368 1.00 93.00 123 GLU A N 1
ATOM 947 C CA . GLU A 1 123 ? 5.078 1.337 -11.722 1.00 93.00 123 GLU A CA 1
ATOM 948 C C . GLU A 1 123 ? 5.632 0.277 -12.680 1.00 93.00 123 GLU A C 1
ATOM 950 O O . GLU A 1 123 ? 6.803 -0.078 -12.545 1.00 93.00 123 GLU A O 1
ATOM 955 N N . THR A 1 124 ? 4.873 -0.168 -13.688 1.00 91.00 124 THR A N 1
ATOM 956 C CA . THR A 1 124 ? 5.410 -1.073 -14.723 1.00 91.00 124 THR A CA 1
ATOM 957 C C . THR A 1 124 ? 6.578 -0.436 -15.472 1.00 91.00 124 THR A C 1
ATOM 959 O O . THR A 1 124 ? 7.616 -1.072 -15.618 1.00 91.00 124 THR A O 1
ATOM 962 N N . LYS A 1 125 ? 6.470 0.841 -15.855 1.00 90.19 125 LYS A N 1
ATOM 963 C CA . LYS A 1 125 ? 7.537 1.588 -16.548 1.00 90.19 125 LYS A CA 1
ATOM 964 C C . LYS A 1 125 ? 8.782 1.772 -15.685 1.00 90.19 125 LYS A C 1
ATOM 966 O O . LYS A 1 125 ? 9.900 1.779 -16.186 1.00 90.19 125 LYS A O 1
ATOM 971 N N . PHE A 1 126 ? 8.602 1.912 -14.371 1.00 90.94 126 PHE A N 1
ATOM 972 C CA . PHE A 1 126 ? 9.728 1.980 -13.441 1.00 90.94 126 PHE A CA 1
ATOM 973 C C . PHE A 1 126 ? 10.451 0.648 -13.265 1.00 90.94 126 PHE A C 1
ATOM 975 O O . PHE A 1 126 ? 11.660 0.639 -13.036 1.0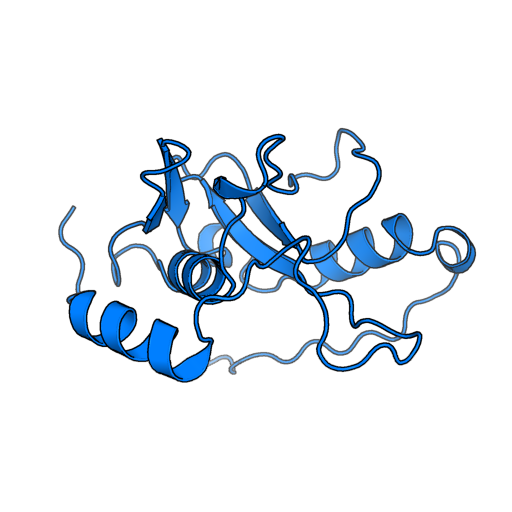0 90.94 126 PHE A O 1
ATOM 982 N N . LEU A 1 127 ? 9.705 -0.452 -13.301 1.00 90.31 127 LEU A N 1
ATOM 983 C CA . LEU A 1 127 ? 10.231 -1.799 -13.107 1.00 90.31 127 LEU A CA 1
ATOM 984 C C . LEU A 1 127 ? 10.857 -2.367 -14.378 1.00 90.31 127 LEU A C 1
ATOM 986 O O . LEU A 1 127 ? 11.864 -3.068 -14.295 1.00 90.31 127 LEU A O 1
ATOM 990 N N . TRP A 1 128 ? 10.276 -2.037 -15.527 1.00 89.81 128 TRP A N 1
ATOM 991 C CA . TRP A 1 128 ? 10.645 -2.548 -16.842 1.00 89.81 128 TRP A CA 1
ATOM 992 C C . TRP A 1 128 ? 10.747 -1.386 -17.841 1.00 89.81 128 TRP A C 1
ATOM 994 O O . TRP A 1 128 ? 9.813 -1.125 -18.603 1.00 89.81 128 TRP A O 1
ATOM 1004 N N . PRO A 1 129 ? 11.864 -0.635 -17.831 1.00 87.06 129 PRO A N 1
ATOM 1005 C CA . PRO A 1 129 ? 12.050 0.497 -18.741 1.00 87.06 129 PRO A CA 1
ATOM 1006 C C . PRO A 1 129 ? 12.028 0.097 -20.224 1.00 87.06 129 PRO A C 1
ATOM 1008 O O . PRO A 1 129 ? 11.655 0.888 -21.081 1.00 87.06 129 PRO A O 1
ATOM 1011 N N . ASP A 1 130 ? 12.384 -1.147 -20.536 1.00 87.69 130 ASP A N 1
ATOM 1012 C CA . ASP A 1 130 ? 12.382 -1.720 -21.884 1.00 87.69 130 ASP A CA 1
ATOM 1013 C C . ASP A 1 130 ? 10.978 -1.873 -22.494 1.00 87.69 130 ASP A C 1
ATOM 1015 O O . ASP A 1 130 ? 10.842 -2.004 -23.715 1.00 87.69 130 ASP A O 1
ATOM 1019 N N . VAL A 1 131 ? 9.928 -1.828 -21.668 1.00 81.38 131 VAL A N 1
ATOM 1020 C CA . VAL A 1 131 ? 8.531 -1.866 -22.124 1.00 81.38 131 VAL A CA 1
ATOM 1021 C C . VAL A 1 131 ? 7.828 -0.512 -22.008 1.00 81.38 131 VAL A C 1
ATOM 1023 O O . VAL A 1 131 ? 6.635 -0.436 -22.285 1.00 81.38 131 VAL A O 1
ATOM 1026 N N . GLU A 1 132 ? 8.535 0.564 -21.640 1.00 82.88 132 GLU A N 1
ATOM 1027 C CA . GLU A 1 132 ? 7.940 1.891 -21.406 1.00 82.88 132 GLU A CA 1
ATOM 1028 C C . GLU A 1 132 ? 7.207 2.455 -22.635 1.00 82.88 132 GLU A C 1
ATOM 1030 O O . GLU A 1 132 ? 6.147 3.071 -22.495 1.00 82.88 132 GLU A O 1
ATOM 1035 N N . GLU A 1 133 ? 7.747 2.206 -23.830 1.00 84.62 133 GLU A N 1
ATOM 1036 C CA . GLU A 1 133 ? 7.180 2.642 -25.113 1.00 84.62 133 GLU A CA 1
ATOM 1037 C C . GLU A 1 133 ? 6.139 1.663 -25.682 1.00 84.62 133 GLU A C 1
ATOM 1039 O O . GLU A 1 133 ? 5.515 1.939 -26.708 1.00 84.62 133 GLU A O 1
ATOM 1044 N N . ARG A 1 134 ? 5.933 0.510 -25.034 1.00 84.94 134 ARG A N 1
ATOM 1045 C CA . ARG A 1 134 ? 4.962 -0.495 -25.474 1.00 84.94 134 ARG A CA 1
ATOM 1046 C C . ARG A 1 134 ? 3.600 -0.229 -24.846 1.00 84.94 134 ARG A C 1
ATOM 1048 O O . ARG A 1 134 ? 3.491 0.224 -23.708 1.00 84.94 134 ARG A O 1
ATOM 1055 N N . TYR A 1 135 ? 2.543 -0.564 -25.580 1.00 81.38 135 TYR A N 1
ATOM 1056 C CA . TYR A 1 135 ? 1.200 -0.571 -25.014 1.00 81.38 135 TYR A CA 1
ATOM 1057 C C . TYR A 1 135 ? 1.083 -1.713 -23.994 1.00 81.38 135 TYR A C 1
ATOM 1059 O O . TYR A 1 135 ? 1.357 -2.859 -24.349 1.00 81.38 135 TYR A O 1
ATOM 1067 N N . PRO A 1 136 ? 0.713 -1.421 -22.736 1.00 84.88 136 PRO A N 1
ATOM 1068 C CA . PRO A 1 136 ? 0.574 -2.443 -21.713 1.00 84.88 136 PRO A CA 1
ATOM 1069 C C . PRO A 1 136 ? -0.766 -3.172 -21.853 1.00 84.88 136 PRO A C 1
ATOM 1071 O O . PRO A 1 136 ? -1.804 -2.544 -22.075 1.00 84.88 136 PRO A O 1
ATOM 1074 N N . ASP A 1 137 ? -0.758 -4.479 -21.611 1.00 89.62 137 ASP A N 1
ATOM 1075 C CA . ASP A 1 137 ? -1.984 -5.232 -21.362 1.00 89.62 137 ASP A CA 1
ATOM 1076 C C . ASP A 1 137 ? -2.431 -4.982 -19.917 1.00 89.62 137 ASP A C 1
ATOM 1078 O O . ASP A 1 137 ? -1.745 -5.345 -18.958 1.00 89.62 137 ASP A O 1
ATOM 1082 N N . ILE A 1 138 ? -3.572 -4.309 -19.748 1.00 92.00 138 ILE A N 1
ATOM 1083 C CA . ILE A 1 138 ? -4.071 -3.869 -18.443 1.00 92.00 138 ILE A CA 1
ATOM 1084 C C . ILE A 1 138 ? -5.485 -4.399 -18.206 1.00 92.00 138 ILE A C 1
ATOM 1086 O O . ILE A 1 138 ? -6.408 -4.096 -18.959 1.00 92.00 138 ILE A O 1
ATOM 1090 N N . LEU A 1 139 ? -5.673 -5.102 -17.085 1.00 94.75 139 LEU A N 1
ATOM 1091 C CA . LEU A 1 139 ? -6.983 -5.477 -16.556 1.00 94.75 139 LEU A CA 1
ATOM 1092 C C . LEU A 1 139 ? -7.273 -4.685 -15.273 1.00 94.75 139 LEU A C 1
ATOM 1094 O O . LEU A 1 139 ? -6.545 -4.795 -14.289 1.00 94.75 139 LEU A O 1
ATOM 1098 N N . SER A 1 140 ? -8.355 -3.902 -15.272 1.00 95.06 140 SER A N 1
ATOM 1099 C CA . SER A 1 140 ? -8.860 -3.193 -14.089 1.00 95.06 140 SER A CA 1
ATOM 1100 C C . SER A 1 140 ? -10.218 -3.773 -13.702 1.00 95.06 140 SER A C 1
ATOM 1102 O O . SER A 1 140 ? -11.163 -3.708 -14.485 1.00 95.06 140 SER A O 1
ATOM 1104 N N . VAL A 1 141 ? -10.308 -4.358 -12.506 1.00 95.25 141 VAL A N 1
ATOM 1105 C CA . VAL A 1 141 ? -11.540 -4.967 -11.984 1.00 95.25 141 VAL A CA 1
ATOM 1106 C C . VAL A 1 141 ? -12.145 -4.038 -10.936 1.00 95.25 141 VAL A C 1
ATOM 1108 O O . VAL A 1 141 ? -11.512 -3.748 -9.924 1.00 95.25 141 VAL A O 1
ATOM 1111 N N . GLY A 1 142 ? -13.358 -3.551 -11.195 1.00 93.44 142 GLY A N 1
ATOM 1112 C CA . GLY A 1 142 ? -14.118 -2.724 -10.256 1.00 93.44 142 GLY A CA 1
ATOM 1113 C C . GLY A 1 142 ? -15.042 -3.547 -9.358 1.00 93.44 142 GLY A C 1
ATOM 1114 O O . GLY A 1 142 ? -15.350 -4.700 -9.650 1.00 93.44 142 GLY A O 1
ATOM 1115 N N . THR A 1 143 ? -15.537 -2.925 -8.290 1.00 92.81 143 THR A N 1
ATOM 1116 C CA . THR A 1 143 ? -16.490 -3.520 -7.336 1.00 92.81 143 THR A CA 1
ATOM 1117 C C . THR A 1 143 ? -17.958 -3.183 -7.644 1.00 92.81 143 THR A C 1
ATOM 1119 O O . THR A 1 143 ? -18.827 -3.399 -6.805 1.00 92.81 143 THR A O 1
ATOM 1122 N N . GLY A 1 144 ? -18.242 -2.683 -8.854 1.00 90.81 144 GLY A N 1
ATOM 1123 C CA . GLY A 1 144 ? -19.572 -2.250 -9.300 1.00 90.81 144 GLY A CA 1
ATOM 1124 C C . GLY A 1 144 ? -19.827 -0.746 -9.123 1.00 90.81 144 GLY A C 1
ATOM 1125 O O . GLY A 1 144 ? -19.150 -0.069 -8.352 1.00 90.81 144 GLY A O 1
ATOM 1126 N N . TYR A 1 145 ? -20.799 -0.219 -9.872 1.00 84.81 145 TYR A N 1
ATOM 1127 C CA . TYR A 1 145 ? -21.348 1.134 -9.730 1.00 84.81 145 TYR A CA 1
ATOM 1128 C C . TYR A 1 145 ? -22.877 1.021 -9.740 1.00 84.81 145 TYR A C 1
ATOM 1130 O O . TYR A 1 145 ? -23.417 0.250 -10.538 1.00 84.81 145 TYR A O 1
ATOM 1138 N N . HIS A 1 146 ? -23.549 1.747 -8.848 1.00 55.03 146 HIS A N 1
ATOM 1139 C CA . HIS A 1 146 ? -25.007 1.791 -8.728 1.00 55.03 146 HIS A CA 1
ATOM 1140 C C . HIS A 1 146 ? -25.496 3.225 -8.877 1.00 55.03 146 HIS A C 1
ATOM 1142 O O . HIS A 1 146 ? -24.871 4.112 -8.252 1.00 55.03 146 HIS A O 1
#

Nearest PDB structures (foldseek):
  8huz-assembly3_B  TM=3.257E-01  e=3.143E+00  Mus musculus
  8snb-assembly1_3D  TM=3.338E-01  e=2.950E+00  Strongylocentrotus purpuratus
  4c7w-assembly1_B  TM=3.500E-01  e=7.173E+00  Murine hepatitis virus

pLDDT: mean 88.96, std 10.91, range [45.41, 97.69]

Foldseek 3Di:
DDAPDDCVVLLVVLCVVFNFAFQEPGDPPDPDPCDDKDWFWWAFPVNQAIEIEIHDDFDDDPDLRHYYDDDPDSVQGDGPSLSVVQQCQAPNHHHWRADPSVRTTIHHRCSPPPWCQSVVLVVCCRVCVVCVPPDDDDDTDDPDDD

Radius of gyration: 15.91 Å; Cα contacts (8 Å, |Δi|>4): 204; chains: 1; bounding box: 41×36×42 Å

InterPro domains:
  IPR002641 Patatin-like phospholipase domain [PF01734] (61-120)
  IPR002641 Patatin-like phospholipase domain [PS51635] (1-121)
  IPR016035 Acyl transferase/acyl hydrolase/lysophospholipase [SSF52151] (3-145)

Solvent-accessible surface area (backbone atoms only — not comparable to full-atom values): 9024 Å² total; per-residue (Å²): 137,82,45,75,44,79,58,64,69,57,67,61,46,34,45,74,77,48,47,83,47,42,38,46,88,55,83,67,95,64,85,62,94,70,78,80,85,50,74,45,53,23,20,34,66,88,68,78,47,39,33,31,47,41,49,67,89,69,86,89,69,88,90,72,79,53,44,77,68,82,57,93,52,72,89,55,44,53,28,45,34,53,51,52,47,18,41,62,7,35,80,64,42,28,60,64,32,72,40,83,83,72,75,47,46,22,18,17,17,56,84,84,43,73,66,56,62,68,57,53,60,52,50,48,35,64,76,39,63,92,50,54,91,50,89,77,92,80,88,87,86,80,92,78,86,133

Sequence (146 aa):
MTSKYCIKPLEEALPQAFGDEAMFGGVPEDMSGFARKGAVTAVTETGEEIVIFTNYSRASKSGIGYRPVRHNDPNNNLKVREAARAASAAPFFFKPFFNYRTMGSYIDGAVKHNNPIRIANNETKFLWPDVEERYPDILSVGTGYH

Mean predicted aligned error: 5.34 Å

Organism: Cochliobolus sativus (NCBI:txid45130)